Protein AF-A0A7V9JHK8-F1 (afdb_monomer_lite)

Foldseek 3Di:
DQPQWKWFAQADFPPDDGDIDIGGPPDDDDDDDDPPPCSCVVPPVAQQLVLQQVVLVPDDPVSVVVDPRRDHGPTPDIGSRHNHDDDDPDPDPPDVPDDPCVVVVVVVVVVVVCVPPNFDADPPPRHTDDDDDPVRVVVVVVPDDPPDDDDDDDDD

Radius of gyration: 28.96 Å; chains: 1; bounding box: 60×33×78 Å

Secondary structure (DSSP, 8-state):
---SEEEEEEE-STT--SEEEEEETTS------STTSSHHIIIIIIIIHHHHHHHHHTS-HHHHTTS-PPPPPS-SEEESPPP------PPP---TT--HHHHTSHHHHHHHHHHHH---B-TTT-PBP-PPPHHHHHHHHHTSPTT---------

Structure (mmCIF, N/CA/C/O backbone):
data_AF-A0A7V9JHK8-F1
#
_entry.id   AF-A0A7V9JHK8-F1
#
loop_
_atom_site.group_PDB
_atom_site.id
_atom_site.type_symbol
_atom_site.label_atom_id
_atom_site.label_alt_id
_atom_site.label_comp_id
_atom_site.label_asym_id
_atom_site.label_entity_id
_atom_site.label_seq_id
_atom_site.pdbx_PDB_ins_code
_atom_site.Cartn_x
_atom_site.Cartn_y
_atom_site.Cartn_z
_atom_site.occupancy
_atom_site.B_iso_or_equiv
_atom_site.auth_seq_id
_atom_site.auth_comp_id
_atom_site.auth_asym_id
_atom_site.auth_atom_id
_atom_site.pdbx_PDB_model_num
ATOM 1 N N . MET A 1 1 ? -4.637 -9.708 -30.737 1.00 45.19 1 MET A N 1
ATOM 2 C CA . MET A 1 1 ? -3.838 -10.606 -29.879 1.00 45.19 1 MET A CA 1
ATOM 3 C C . MET A 1 1 ? -3.024 -9.715 -28.965 1.00 45.19 1 MET A C 1
ATOM 5 O O . MET A 1 1 ? -2.554 -8.690 -29.447 1.00 45.19 1 MET A O 1
ATOM 9 N N . ALA A 1 2 ? -2.942 -10.006 -27.667 1.00 58.78 2 ALA A N 1
ATOM 10 C CA . ALA A 1 2 ? -1.997 -9.282 -26.822 1.00 58.78 2 ALA A CA 1
ATOM 11 C C . ALA A 1 2 ? -0.597 -9.525 -27.403 1.00 58.78 2 ALA A C 1
ATOM 13 O O . ALA A 1 2 ? -0.298 -10.664 -27.742 1.00 58.78 2 ALA A O 1
ATOM 14 N N . ALA A 1 3 ? 0.209 -8.478 -27.591 1.00 70.19 3 ALA A N 1
ATOM 15 C CA . ALA A 1 3 ? 1.601 -8.670 -27.984 1.00 70.19 3 ALA A CA 1
ATOM 16 C C . ALA A 1 3 ? 2.259 -9.606 -26.960 1.00 70.19 3 ALA A C 1
ATOM 18 O O . ALA A 1 3 ? 2.100 -9.372 -25.757 1.00 70.19 3 ALA A O 1
ATOM 19 N N . ASP A 1 4 ? 2.932 -10.657 -27.429 1.00 89.00 4 ASP A N 1
ATOM 20 C CA . ASP A 1 4 ? 3.622 -11.642 -26.580 1.00 89.00 4 ASP A CA 1
ATOM 21 C C . ASP A 1 4 ? 4.907 -11.067 -25.957 1.00 89.00 4 ASP A C 1
ATOM 23 O O . ASP A 1 4 ? 5.466 -11.619 -25.008 1.00 89.00 4 ASP A O 1
ATOM 27 N N . GLU A 1 5 ? 5.343 -9.908 -26.450 1.00 94.94 5 GLU A N 1
ATOM 28 C CA . GLU A 1 5 ? 6.532 -9.189 -26.010 1.00 94.94 5 GLU A CA 1
ATOM 29 C C . GLU A 1 5 ? 6.173 -7.791 -25.489 1.00 94.94 5 GLU A C 1
ATOM 31 O O . GLU A 1 5 ? 5.225 -7.146 -25.943 1.00 94.94 5 GLU A O 1
ATOM 36 N N . LEU A 1 6 ? 6.949 -7.337 -24.509 1.00 96.25 6 LEU A N 1
ATOM 37 C CA . LEU A 1 6 ? 7.082 -5.947 -24.103 1.00 96.25 6 LEU A CA 1
ATOM 38 C C . LEU A 1 6 ? 8.264 -5.376 -24.883 1.00 96.25 6 LEU A C 1
ATOM 40 O O . LEU A 1 6 ? 9.390 -5.856 -24.739 1.00 96.25 6 LEU A O 1
ATOM 44 N N . ILE A 1 7 ? 8.004 -4.365 -25.702 1.00 97.56 7 ILE A N 1
ATOM 45 C CA . ILE A 1 7 ? 9.009 -3.763 -26.573 1.00 97.56 7 ILE A CA 1
ATOM 46 C C . ILE A 1 7 ? 9.215 -2.324 -26.127 1.00 97.56 7 ILE A C 1
ATOM 48 O O . ILE A 1 7 ? 8.258 -1.561 -26.043 1.00 97.56 7 ILE A O 1
ATOM 52 N N . VAL A 1 8 ? 10.455 -1.972 -25.815 1.00 97.62 8 VAL A N 1
ATOM 53 C CA . VAL A 1 8 ? 10.889 -0.625 -25.443 1.00 97.62 8 VAL A CA 1
ATOM 54 C C . VAL A 1 8 ? 11.775 -0.111 -26.565 1.00 97.62 8 VAL A C 1
ATOM 56 O O . VAL A 1 8 ? 12.745 -0.785 -26.914 1.00 97.62 8 VAL A O 1
ATOM 59 N N . HIS A 1 9 ? 11.448 1.060 -27.103 1.00 98.06 9 HIS A N 1
ATOM 60 C CA . HIS A 1 9 ? 12.195 1.700 -28.177 1.00 98.06 9 HIS A CA 1
ATOM 61 C C . HIS A 1 9 ? 12.781 3.039 -27.744 1.00 98.06 9 HIS A C 1
ATOM 63 O O . HIS A 1 9 ? 12.053 3.885 -27.220 1.00 98.06 9 HIS A O 1
ATOM 69 N N . GLY A 1 10 ? 14.077 3.223 -27.991 1.00 97.50 10 GLY A N 1
ATOM 70 C CA . GLY A 1 10 ? 14.787 4.479 -27.764 1.00 97.50 10 GLY A CA 1
ATOM 71 C C . GLY A 1 10 ? 14.747 4.966 -26.315 1.00 97.50 10 GLY A C 1
ATOM 72 O O . GLY A 1 10 ? 14.424 6.121 -26.051 1.00 97.50 10 GLY A O 1
ATOM 73 N N . ALA A 1 11 ? 15.006 4.093 -25.336 1.00 97.56 11 ALA A N 1
ATOM 74 C CA . ALA A 1 11 ? 15.028 4.508 -23.932 1.00 97.56 11 ALA A CA 1
ATOM 75 C C . ALA A 1 11 ? 16.299 5.310 -23.608 1.00 97.56 11 ALA A C 1
ATOM 77 O O . ALA A 1 11 ? 17.424 4.831 -23.806 1.00 97.56 11 ALA A O 1
ATOM 78 N N . ARG A 1 12 ? 16.113 6.520 -23.071 1.00 98.00 12 ARG A N 1
ATOM 79 C CA . ARG A 1 12 ? 17.167 7.514 -22.794 1.00 98.00 12 ARG A CA 1
ATOM 80 C C . ARG A 1 12 ? 17.138 8.062 -21.367 1.00 98.00 12 ARG A C 1
ATOM 82 O O . ARG A 1 12 ? 17.945 8.922 -21.027 1.00 98.00 12 ARG A O 1
ATOM 89 N N . GLU A 1 13 ? 16.273 7.520 -20.515 1.00 96.25 13 GLU A N 1
ATOM 90 C CA . GLU A 1 13 ? 16.169 7.927 -19.115 1.00 96.25 13 GLU A CA 1
ATOM 91 C C . GLU A 1 13 ? 17.525 7.836 -18.388 1.00 96.25 13 GLU A C 1
ATOM 93 O O . GLU A 1 13 ? 18.233 6.823 -18.444 1.00 96.25 13 GLU A O 1
ATOM 98 N N . HIS A 1 14 ? 17.902 8.908 -17.690 1.00 95.06 14 HIS A N 1
ATOM 99 C CA . HIS A 1 14 ? 19.195 9.058 -17.017 1.00 95.06 14 HIS A CA 1
ATOM 100 C C . HIS A 1 14 ? 20.425 8.795 -17.909 1.00 95.06 14 HIS A C 1
ATOM 102 O O . HIS A 1 14 ? 20.854 9.660 -18.670 1.00 95.06 14 HIS A O 1
ATOM 108 N N . ASN A 1 15 ? 21.086 7.646 -17.741 1.00 95.75 15 ASN A N 1
ATOM 109 C CA . ASN A 1 15 ? 22.312 7.300 -18.455 1.00 95.75 15 ASN A CA 1
ATOM 110 C C . ASN A 1 15 ? 22.102 6.249 -19.550 1.00 95.75 15 ASN A C 1
ATOM 112 O O . ASN A 1 15 ? 23.096 5.807 -20.139 1.00 95.75 15 ASN A O 1
ATOM 116 N N . LEU A 1 16 ? 20.850 5.869 -19.825 1.00 97.44 16 LEU A N 1
ATOM 117 C CA . LEU A 1 16 ? 20.512 5.004 -20.947 1.00 97.44 16 LEU A CA 1
ATOM 118 C C . LEU A 1 16 ? 20.929 5.668 -22.266 1.00 97.44 16 LEU A C 1
ATOM 120 O O . LEU A 1 16 ? 20.905 6.888 -22.421 1.00 97.44 16 LEU A O 1
ATOM 124 N N . LYS A 1 17 ? 21.403 4.851 -23.204 1.00 97.06 17 LYS A N 1
ATOM 125 C CA . LYS A 1 17 ? 22.035 5.302 -24.450 1.00 97.06 17 LYS A CA 1
ATOM 126 C C . LYS A 1 17 ? 21.170 4.971 -25.654 1.00 97.06 17 LYS A C 1
ATOM 128 O O . LYS A 1 17 ? 21.645 4.297 -26.558 1.00 97.06 17 LYS A O 1
ATOM 133 N N . ASP A 1 18 ? 19.926 5.442 -25.618 1.00 97.44 18 ASP A N 1
ATOM 134 C CA . ASP A 1 18 ? 18.956 5.247 -26.698 1.00 97.44 18 ASP A CA 1
ATOM 135 C C . ASP A 1 18 ? 18.756 3.760 -27.021 1.00 97.44 18 ASP A C 1
ATOM 137 O O . ASP A 1 18 ? 18.996 3.289 -28.130 1.00 97.44 18 ASP A O 1
ATOM 141 N N . ILE A 1 19 ? 18.439 2.982 -25.981 1.00 97.88 19 ILE A N 1
ATOM 142 C CA . ILE A 1 19 ? 18.437 1.520 -26.075 1.00 97.88 19 ILE A CA 1
ATOM 143 C C . ILE A 1 19 ? 17.076 0.974 -26.506 1.00 97.88 19 ILE A C 1
ATOM 145 O O . ILE A 1 19 ? 16.034 1.412 -26.016 1.00 97.88 19 ILE A O 1
ATOM 149 N N . ASP A 1 20 ? 17.119 -0.064 -27.339 1.00 98.06 20 ASP A N 1
ATOM 150 C CA . ASP A 1 20 ? 15.967 -0.886 -27.697 1.00 98.06 20 ASP A CA 1
ATOM 151 C C . ASP A 1 20 ? 16.013 -2.218 -26.943 1.00 98.06 20 ASP A C 1
ATOM 153 O O . ASP A 1 20 ? 17.036 -2.910 -26.931 1.00 98.06 20 ASP A O 1
ATOM 157 N N . VAL A 1 21 ? 14.898 -2.612 -26.326 1.00 97.12 21 VAL A N 1
ATOM 158 C CA . VAL A 1 21 ? 14.806 -3.848 -25.538 1.00 97.12 21 VAL A CA 1
ATOM 159 C C . VAL A 1 21 ? 13.509 -4.582 -25.854 1.00 97.12 21 VAL A C 1
ATOM 161 O O . VAL A 1 21 ? 12.435 -3.989 -25.875 1.00 97.12 21 VAL A O 1
ATOM 164 N N . ARG A 1 22 ? 13.601 -5.901 -26.048 1.00 97.25 22 ARG A N 1
ATOM 165 C CA . ARG A 1 22 ? 12.443 -6.798 -26.162 1.00 97.25 22 ARG A CA 1
ATOM 166 C C . ARG A 1 22 ? 12.451 -7.777 -25.003 1.00 97.25 22 ARG A C 1
ATOM 168 O O . ARG A 1 22 ? 13.443 -8.471 -24.789 1.00 97.25 22 ARG A O 1
ATOM 175 N N . LEU A 1 23 ? 11.362 -7.808 -24.246 1.00 96.62 23 LEU A N 1
ATOM 176 C CA . LEU A 1 23 ? 11.197 -8.646 -23.065 1.00 96.62 23 LEU A CA 1
ATOM 177 C C . LEU A 1 23 ? 9.991 -9.573 -23.260 1.00 96.62 23 LEU A C 1
ATOM 179 O O . LEU A 1 23 ? 8.916 -9.090 -23.617 1.00 96.62 23 LEU A O 1
ATOM 183 N N . PRO A 1 24 ? 10.112 -10.883 -22.995 1.00 96.06 24 PRO A N 1
ATOM 184 C CA . PRO A 1 24 ? 8.967 -11.782 -23.065 1.00 96.06 24 PRO A CA 1
ATOM 185 C C . PRO A 1 24 ? 7.954 -11.430 -21.972 1.00 96.06 24 PRO A C 1
ATOM 187 O O . PRO A 1 24 ? 8.317 -11.236 -20.807 1.00 96.06 24 PRO A O 1
ATOM 190 N N . ARG A 1 25 ? 6.668 -11.362 -22.325 1.00 94.31 25 ARG A N 1
ATOM 191 C CA . ARG A 1 25 ? 5.599 -11.193 -21.333 1.00 94.31 25 ARG A CA 1
ATOM 192 C C . ARG A 1 25 ? 5.269 -12.522 -20.668 1.00 94.31 25 ARG A C 1
ATOM 194 O O . ARG A 1 25 ? 5.595 -13.591 -21.173 1.00 94.31 25 ARG A O 1
ATOM 201 N N . ASN A 1 26 ? 4.605 -12.443 -19.514 1.00 92.94 26 ASN A N 1
ATOM 202 C CA . ASN A 1 26 ? 4.249 -13.605 -18.688 1.00 92.94 26 ASN A CA 1
ATOM 203 C C . ASN A 1 26 ? 5.464 -14.450 -18.262 1.00 92.94 26 ASN A C 1
ATOM 205 O O . ASN A 1 26 ? 5.339 -15.644 -18.002 1.00 92.94 26 ASN A O 1
ATOM 209 N N . ALA A 1 27 ? 6.637 -13.822 -18.183 1.00 94.19 27 ALA A N 1
ATOM 210 C CA . ALA A 1 27 ? 7.884 -14.448 -17.785 1.00 94.19 27 ALA A CA 1
ATOM 211 C C . ALA A 1 27 ? 8.500 -13.710 -16.593 1.00 94.19 27 ALA A C 1
ATOM 213 O O . ALA A 1 27 ? 8.311 -12.505 -16.415 1.00 94.19 27 ALA A O 1
ATOM 214 N N . LEU A 1 28 ? 9.283 -14.437 -15.796 1.00 96.75 28 LEU A N 1
ATOM 215 C CA . LEU A 1 28 ? 10.171 -13.828 -14.814 1.00 96.75 28 LEU A CA 1
ATOM 216 C C . LEU A 1 28 ? 11.413 -13.302 -15.540 1.00 96.75 28 LEU A C 1
ATOM 218 O O . LEU A 1 28 ? 12.305 -14.069 -15.900 1.00 96.75 28 LEU A O 1
ATOM 222 N N . VAL A 1 29 ? 11.457 -11.991 -15.763 1.00 96.75 29 VAL A N 1
ATOM 223 C CA . VAL A 1 29 ? 12.581 -11.315 -16.418 1.00 96.75 29 VAL A CA 1
ATOM 224 C C . VAL A 1 29 ? 13.541 -10.777 -15.360 1.00 96.75 29 VAL A C 1
ATOM 226 O O . VAL A 1 29 ? 13.153 -9.992 -14.496 1.00 96.75 29 VAL A O 1
ATOM 229 N N . CYS A 1 30 ? 14.815 -11.160 -15.450 1.00 97.31 30 CYS A N 1
ATOM 230 C CA . CYS A 1 30 ? 15.875 -10.625 -14.599 1.00 97.31 30 CYS A CA 1
ATOM 231 C C . CYS A 1 30 ? 16.756 -9.647 -15.386 1.00 97.31 30 CYS A C 1
ATOM 233 O O . CYS A 1 30 ? 17.455 -10.054 -16.311 1.00 97.31 30 CYS A O 1
ATOM 235 N N . ILE A 1 31 ? 16.776 -8.373 -14.982 1.00 96.44 31 ILE A N 1
ATOM 236 C CA . ILE A 1 31 ? 17.710 -7.370 -15.514 1.00 96.44 31 ILE A CA 1
ATOM 237 C C . ILE A 1 31 ? 18.956 -7.352 -14.623 1.00 96.44 31 ILE A C 1
ATOM 239 O O . ILE A 1 31 ? 18.881 -7.036 -13.434 1.00 96.44 31 ILE A O 1
ATOM 243 N N . THR A 1 32 ? 20.114 -7.687 -15.188 1.00 96.94 32 THR A N 1
ATOM 244 C CA . THR A 1 32 ? 21.381 -7.827 -14.454 1.00 96.94 32 THR A CA 1
ATOM 245 C C . THR A 1 32 ? 22.465 -6.908 -15.023 1.00 96.94 32 THR A C 1
ATOM 247 O O . THR A 1 32 ? 22.287 -6.291 -16.070 1.00 96.94 32 THR A O 1
ATOM 250 N N . GLY A 1 33 ? 23.572 -6.738 -14.289 1.00 96.12 33 GLY A N 1
ATOM 251 C CA . GLY A 1 33 ? 24.679 -5.857 -14.682 1.00 96.12 33 GLY A CA 1
ATOM 252 C C . GLY A 1 33 ? 25.280 -5.059 -13.523 1.00 96.12 33 GLY A C 1
ATOM 253 O O . GLY A 1 33 ? 24.683 -4.940 -12.448 1.00 96.12 33 GLY A O 1
ATOM 254 N N . LEU A 1 34 ? 26.458 -4.469 -13.755 1.00 96.94 34 LEU A N 1
ATOM 255 C CA . LEU A 1 34 ? 27.226 -3.692 -12.766 1.00 96.94 34 LEU A CA 1
ATOM 256 C C . LEU A 1 34 ? 26.412 -2.547 -12.148 1.00 96.94 34 LEU A C 1
ATOM 258 O O . LEU A 1 34 ? 25.454 -2.060 -12.752 1.00 96.94 34 LEU A O 1
ATOM 262 N N . SER A 1 35 ? 26.767 -2.096 -10.945 1.00 95.56 35 SER A N 1
ATOM 263 C CA . SER A 1 35 ? 26.148 -0.894 -10.364 1.00 95.56 35 SER A CA 1
ATOM 264 C C . SER A 1 35 ? 26.294 0.304 -11.314 1.00 95.56 35 SER A C 1
ATOM 266 O O . SER A 1 35 ? 27.322 0.444 -11.970 1.00 95.56 35 SER A O 1
ATOM 268 N N . GLY A 1 36 ? 25.248 1.124 -11.445 1.00 94.25 36 GLY A N 1
ATOM 269 C CA . GLY A 1 36 ? 25.241 2.273 -12.361 1.00 94.25 36 GLY A CA 1
ATOM 270 C C . GLY A 1 36 ? 25.050 1.954 -13.854 1.00 94.25 36 GLY A C 1
ATOM 271 O O . GLY A 1 36 ? 25.012 2.874 -14.658 1.00 94.25 36 GLY A O 1
ATOM 272 N N . SER A 1 37 ? 24.864 0.692 -14.255 1.00 95.94 37 SER A N 1
ATOM 273 C CA . SER A 1 37 ? 24.637 0.312 -15.671 1.00 95.94 37 SER A CA 1
ATOM 274 C C . SER A 1 37 ? 23.287 0.738 -16.276 1.00 95.94 37 SER A C 1
ATOM 276 O O . SER A 1 37 ? 23.036 0.435 -17.435 1.00 95.94 37 SER A O 1
ATOM 278 N N . GLY A 1 38 ? 22.407 1.400 -15.516 1.00 96.25 38 GLY A N 1
ATOM 279 C CA . GLY A 1 38 ? 21.083 1.824 -15.999 1.00 96.25 38 GLY A CA 1
ATOM 280 C C . GLY A 1 38 ? 19.948 0.812 -15.778 1.00 96.25 38 GLY A C 1
ATOM 281 O O . GLY A 1 38 ? 18.840 1.026 -16.252 1.00 96.25 38 GLY A O 1
ATOM 282 N N . LYS A 1 39 ? 20.170 -0.277 -15.022 1.00 96.81 39 LYS A N 1
ATOM 283 C CA . LYS A 1 39 ? 19.122 -1.281 -14.713 1.00 96.81 39 LYS A CA 1
ATOM 284 C C . LYS A 1 39 ? 17.872 -0.662 -14.088 1.00 96.81 39 LYS A C 1
ATOM 286 O O . LYS A 1 39 ? 16.764 -0.950 -14.523 1.00 96.81 39 LYS A O 1
ATOM 291 N N . SER A 1 40 ? 18.067 0.165 -13.057 1.00 94.94 40 SER A N 1
ATOM 292 C CA . SER A 1 40 ? 16.965 0.839 -12.369 1.00 94.94 40 SER A CA 1
ATOM 293 C C . SER A 1 40 ? 16.305 1.875 -13.272 1.00 94.94 40 SER A C 1
ATOM 295 O O . SER A 1 40 ? 15.084 1.944 -13.287 1.00 94.94 40 SER A O 1
ATOM 297 N N . SER A 1 41 ? 17.096 2.573 -14.091 1.00 96.12 41 SER A N 1
ATOM 298 C CA . SER A 1 41 ? 16.595 3.534 -15.076 1.00 96.12 41 SER A CA 1
ATOM 299 C C . SER A 1 41 ? 15.669 2.870 -16.089 1.00 96.12 41 SER A C 1
ATOM 301 O O . SER A 1 41 ? 14.574 3.357 -16.338 1.00 96.12 41 SER A O 1
ATOM 303 N N . LEU A 1 42 ? 16.041 1.694 -16.601 1.00 96.94 42 LEU A N 1
ATOM 304 C CA . LEU A 1 42 ? 15.182 0.924 -17.498 1.00 96.94 42 LEU A CA 1
ATOM 305 C C . LEU A 1 42 ? 13.946 0.361 -16.772 1.00 96.94 42 LEU A C 1
ATOM 307 O O . LEU A 1 42 ? 12.825 0.504 -17.254 1.00 96.94 42 LEU A O 1
ATOM 311 N N . ALA A 1 43 ? 14.128 -0.289 -15.620 1.00 95.62 43 ALA A N 1
ATOM 312 C CA . ALA A 1 43 ? 13.048 -1.007 -14.941 1.00 95.62 43 ALA A CA 1
ATOM 313 C C . ALA A 1 43 ? 12.039 -0.080 -14.242 1.00 95.62 43 ALA A C 1
ATOM 315 O O . ALA A 1 43 ? 10.831 -0.217 -14.437 1.00 95.62 43 AL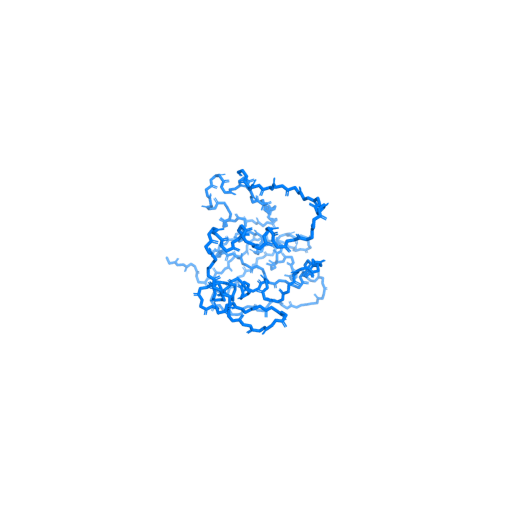A A O 1
ATOM 316 N N . PHE A 1 44 ? 12.531 0.843 -13.416 1.00 93.75 44 PHE A N 1
ATOM 317 C CA . PHE A 1 44 ? 11.713 1.707 -12.568 1.00 93.75 44 PHE A CA 1
ATOM 318 C C . PHE A 1 44 ? 11.404 3.037 -13.252 1.00 93.75 44 PHE A C 1
ATOM 320 O O . PHE A 1 44 ? 10.236 3.401 -13.377 1.00 93.75 44 PHE A O 1
ATOM 327 N N . ASP A 1 45 ? 12.438 3.727 -13.731 1.00 93.44 45 ASP A N 1
ATOM 328 C CA . ASP A 1 45 ? 12.285 5.103 -14.211 1.00 93.44 45 ASP A CA 1
ATOM 329 C C . ASP A 1 45 ? 11.710 5.161 -15.639 1.00 93.44 45 ASP A C 1
ATOM 331 O O . ASP A 1 45 ? 11.114 6.162 -16.006 1.00 93.44 45 ASP A O 1
ATOM 335 N N . THR A 1 46 ? 11.789 4.067 -16.414 1.00 95.81 46 THR A N 1
ATOM 336 C CA . THR A 1 46 ? 11.203 3.968 -17.767 1.00 95.81 46 THR A CA 1
ATOM 337 C C . THR A 1 46 ? 9.961 3.066 -17.800 1.00 95.81 46 THR A C 1
ATOM 339 O O . THR A 1 46 ? 8.844 3.549 -17.981 1.00 95.81 46 THR A O 1
ATOM 342 N N . ILE A 1 47 ? 10.119 1.744 -17.627 1.00 95.69 47 ILE A N 1
ATOM 343 C CA . ILE A 1 47 ? 9.031 0.766 -17.836 1.00 95.69 47 ILE A CA 1
ATOM 344 C C . ILE A 1 47 ? 7.913 0.940 -16.801 1.00 95.69 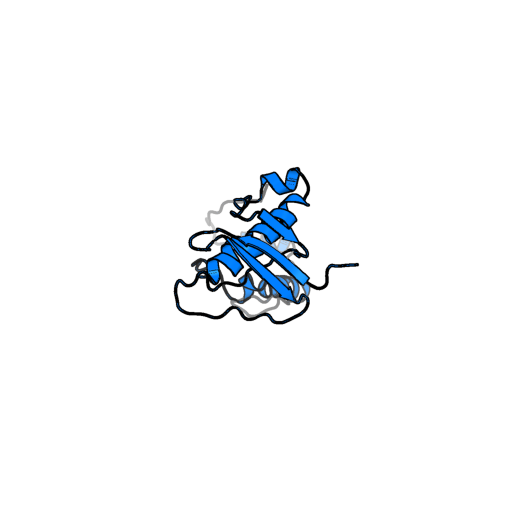47 ILE A C 1
ATOM 346 O O . ILE A 1 47 ? 6.739 1.049 -17.162 1.00 95.69 47 ILE A O 1
ATOM 350 N N . TYR A 1 48 ? 8.260 0.959 -15.511 1.00 94.12 48 TYR A N 1
ATOM 351 C CA . TYR A 1 48 ? 7.278 1.146 -14.442 1.00 94.12 48 TYR A CA 1
ATOM 352 C C . TYR A 1 48 ? 6.639 2.535 -14.494 1.00 94.12 48 TYR A C 1
ATOM 354 O O . TYR A 1 48 ? 5.414 2.629 -14.396 1.00 94.12 48 TYR A O 1
ATOM 362 N N . ALA A 1 49 ? 7.435 3.590 -14.700 1.00 92.75 49 ALA A N 1
ATOM 363 C CA . ALA A 1 49 ? 6.923 4.953 -14.788 1.00 92.75 49 ALA A CA 1
ATOM 364 C C . ALA A 1 49 ? 5.878 5.114 -15.896 1.00 92.75 49 ALA A C 1
ATOM 366 O O . ALA A 1 49 ? 4.769 5.586 -15.638 1.00 92.75 49 ALA A O 1
ATOM 367 N N . GLU A 1 50 ? 6.178 4.628 -17.102 1.00 93.88 50 GLU A N 1
ATOM 368 C CA . GLU A 1 50 ? 5.238 4.667 -18.221 1.00 93.88 50 GLU A CA 1
ATOM 369 C C . GLU A 1 50 ? 4.008 3.780 -17.965 1.00 93.88 50 GLU A C 1
ATOM 371 O O . GLU A 1 50 ? 2.881 4.163 -18.290 1.00 93.88 50 GLU A O 1
ATOM 376 N N . GLY A 1 51 ? 4.191 2.614 -17.336 1.00 92.69 51 GLY A N 1
ATOM 377 C CA . GLY A 1 51 ? 3.100 1.688 -17.026 1.00 92.69 51 GLY A CA 1
ATOM 378 C C . GLY A 1 51 ? 2.116 2.270 -16.014 1.00 92.69 51 GLY A C 1
ATOM 379 O O . GLY A 1 51 ? 0.900 2.171 -16.194 1.00 92.69 51 GLY A O 1
ATOM 380 N N . GLN A 1 52 ? 2.630 2.933 -14.977 1.00 90.19 52 GLN A N 1
ATOM 381 C CA . GLN A 1 52 ? 1.818 3.652 -14.002 1.00 90.19 52 GLN A CA 1
ATOM 382 C C . GLN A 1 52 ? 1.140 4.873 -14.641 1.00 90.19 52 GLN A C 1
ATOM 384 O O . GLN A 1 52 ? -0.058 5.072 -14.436 1.00 90.19 52 GLN A O 1
ATOM 389 N N . ARG A 1 53 ? 1.866 5.663 -15.446 1.00 90.06 53 ARG A N 1
ATOM 390 C CA . ARG A 1 53 ? 1.325 6.847 -16.135 1.00 90.06 53 ARG A CA 1
ATOM 391 C C . ARG A 1 53 ? 0.137 6.482 -17.024 1.00 90.06 53 ARG A C 1
ATOM 393 O O . ARG A 1 53 ? -0.944 7.040 -16.845 1.00 90.06 53 ARG A O 1
ATOM 400 N N . ARG A 1 54 ? 0.293 5.492 -17.913 1.00 90.00 54 ARG A N 1
ATOM 401 C CA . ARG A 1 54 ? -0.789 5.024 -18.803 1.00 90.00 54 ARG A CA 1
ATOM 402 C C . ARG A 1 54 ? -1.990 4.484 -18.030 1.00 90.00 54 ARG A C 1
ATOM 404 O O . ARG A 1 54 ? -3.131 4.709 -18.432 1.00 90.00 54 ARG A O 1
ATOM 411 N N . TYR A 1 55 ? -1.754 3.793 -16.913 1.00 88.69 55 TYR A N 1
ATOM 412 C CA . TYR A 1 55 ? -2.837 3.315 -16.057 1.00 88.69 55 TYR A CA 1
ATOM 413 C C . TYR A 1 55 ? -3.624 4.479 -15.440 1.00 88.69 55 TYR A C 1
ATOM 415 O O . TYR A 1 55 ? -4.849 4.504 -15.542 1.00 88.69 55 TYR A O 1
ATOM 423 N N . VAL A 1 56 ? -2.945 5.484 -14.881 1.00 87.19 56 VAL A N 1
ATOM 424 C CA . VAL A 1 56 ? -3.593 6.684 -14.325 1.00 87.19 56 VAL A CA 1
ATOM 425 C C . VAL A 1 56 ? -4.347 7.473 -15.401 1.00 87.19 56 VAL A C 1
ATOM 427 O O . VAL A 1 56 ? -5.452 7.954 -15.153 1.00 87.19 56 VAL A O 1
ATOM 430 N N . GLU A 1 57 ? -3.811 7.557 -16.618 1.00 84.94 57 GLU A N 1
ATOM 431 C CA . GLU A 1 57 ? -4.479 8.209 -17.752 1.00 84.94 57 GLU A CA 1
ATOM 432 C C . GLU A 1 57 ? -5.778 7.512 -18.172 1.00 84.94 57 GLU A C 1
ATOM 434 O O . GLU A 1 57 ? -6.698 8.175 -18.653 1.00 84.94 57 GLU A O 1
ATOM 439 N N . SER A 1 58 ? -5.901 6.204 -17.936 1.00 86.62 58 SER A N 1
ATOM 440 C CA . SER A 1 58 ? -7.141 5.461 -18.189 1.00 86.62 58 SER A CA 1
ATOM 441 C C . SER A 1 58 ? -8.253 5.741 -17.166 1.00 86.62 58 SER A C 1
ATOM 443 O O . SER A 1 58 ? -9.418 5.437 -17.423 1.00 86.62 58 SER A O 1
ATOM 445 N N . LEU A 1 59 ? -7.925 6.354 -16.021 1.00 86.88 59 LEU A N 1
ATOM 446 C CA . LEU A 1 59 ? -8.895 6.700 -14.983 1.00 86.88 59 LEU A CA 1
ATOM 447 C C . LEU A 1 59 ? -9.719 7.941 -15.355 1.00 86.88 59 LEU A C 1
ATOM 449 O O . LEU A 1 59 ? -9.369 8.724 -16.248 1.00 86.88 59 LEU A O 1
ATOM 453 N N . SER A 1 60 ? -10.828 8.135 -14.632 1.00 86.94 60 SER A N 1
ATOM 454 C CA . SER A 1 60 ? -11.729 9.272 -14.830 1.00 86.94 60 SER A CA 1
ATOM 455 C C . SER A 1 60 ? -11.014 10.610 -14.622 1.00 86.94 60 SER A C 1
ATOM 457 O O . SER A 1 60 ? -10.092 10.723 -13.812 1.00 86.94 60 SER A O 1
ATOM 459 N N . ALA A 1 61 ? -11.471 11.654 -15.321 1.00 83.06 61 ALA A N 1
ATOM 460 C CA . ALA A 1 61 ? -10.903 13.000 -15.192 1.00 83.06 61 ALA A CA 1
ATOM 461 C C . ALA A 1 61 ? -10.909 13.505 -13.735 1.00 83.06 61 ALA A C 1
ATOM 463 O O . ALA A 1 61 ? -9.982 14.193 -13.321 1.00 83.06 61 ALA A O 1
ATOM 464 N N . TYR A 1 62 ? -11.914 13.104 -12.950 1.00 80.88 62 TYR A N 1
ATOM 465 C CA . TYR A 1 62 ? -12.002 13.389 -11.518 1.00 80.88 62 TYR A CA 1
ATOM 466 C C . TYR A 1 62 ? -10.910 12.673 -10.710 1.00 80.88 62 TYR A C 1
ATOM 468 O O . TYR A 1 62 ? -10.224 13.302 -9.911 1.00 80.88 62 TYR A O 1
ATOM 476 N N . ALA A 1 63 ? -10.689 11.375 -10.948 1.00 76.69 63 ALA A N 1
ATOM 477 C CA . ALA A 1 63 ? -9.654 10.616 -10.244 1.00 76.69 63 ALA A CA 1
ATOM 478 C C . ALA A 1 63 ? -8.243 11.165 -10.521 1.00 76.69 63 ALA A C 1
ATOM 480 O O . ALA A 1 63 ? -7.416 11.214 -9.613 1.00 76.69 63 ALA A O 1
ATOM 481 N N . ARG A 1 64 ? -7.983 11.652 -11.744 1.00 79.69 64 ARG A N 1
ATOM 482 C CA . ARG A 1 64 ? -6.689 12.257 -12.110 1.00 79.69 64 ARG A CA 1
ATOM 483 C C . ARG A 1 64 ? -6.348 13.515 -11.307 1.00 79.69 64 ARG A C 1
ATOM 485 O O . ARG A 1 64 ? -5.170 13.807 -11.165 1.00 79.69 64 ARG A O 1
ATOM 492 N N . GLN A 1 65 ? -7.331 14.232 -10.750 1.00 77.69 65 GLN A N 1
ATOM 493 C CA . GLN A 1 65 ? -7.069 15.426 -9.931 1.00 77.69 65 GLN A CA 1
ATOM 494 C C . GLN A 1 65 ? -6.353 15.105 -8.611 1.00 77.69 65 GLN A C 1
ATOM 496 O O . GLN A 1 65 ? -5.668 15.965 -8.065 1.00 77.69 65 GLN A O 1
ATOM 501 N N . PHE A 1 66 ? -6.503 13.879 -8.102 1.00 73.00 66 PHE A N 1
ATOM 502 C CA . PHE A 1 66 ? -5.950 13.457 -6.810 1.00 73.00 66 PHE A CA 1
ATOM 503 C C . PHE A 1 66 ? -4.703 12.585 -6.936 1.00 73.00 66 PHE A C 1
ATOM 505 O O . PHE A 1 66 ? -4.101 12.216 -5.928 1.00 73.00 66 PHE A O 1
ATOM 512 N N . LEU A 1 67 ? -4.322 12.228 -8.160 1.00 75.56 67 LEU A N 1
ATOM 513 C CA . LEU A 1 67 ? -3.201 11.341 -8.418 1.00 75.56 67 LEU A CA 1
ATOM 514 C C . LEU A 1 67 ? -2.013 12.159 -8.905 1.00 75.56 67 LEU A C 1
ATOM 516 O O . LEU A 1 67 ? -2.133 12.978 -9.814 1.00 75.56 67 LEU A O 1
ATOM 520 N N . GLN A 1 68 ? -0.849 11.914 -8.307 1.00 69.19 68 GLN A N 1
ATOM 521 C CA . GLN A 1 68 ? 0.399 12.450 -8.830 1.00 69.19 68 GLN A CA 1
ATOM 522 C C . GLN A 1 68 ? 0.636 11.842 -10.213 1.00 69.19 68 GLN A C 1
ATOM 524 O O . GLN A 1 68 ? 0.824 10.630 -10.346 1.00 69.19 68 GLN A O 1
ATOM 529 N N . MET A 1 69 ? 0.590 12.684 -11.244 1.00 70.50 69 MET A N 1
ATOM 530 C CA . MET A 1 69 ? 1.015 12.277 -12.575 1.00 70.50 69 MET A CA 1
ATOM 531 C C . MET A 1 69 ? 2.530 12.111 -12.547 1.00 70.50 69 MET A C 1
ATOM 533 O O . MET A 1 69 ? 3.255 13.053 -12.232 1.00 70.50 69 MET A O 1
ATOM 537 N N . MET A 1 70 ? 2.988 10.897 -12.842 1.00 75.44 70 MET A N 1
ATOM 538 C CA . MET A 1 70 ? 4.407 10.626 -13.048 1.00 75.44 70 MET A CA 1
ATOM 539 C C . MET A 1 70 ? 4.862 11.391 -14.292 1.00 75.44 70 MET A C 1
ATOM 541 O O . MET A 1 70 ? 4.107 11.500 -15.266 1.00 75.44 70 MET A O 1
ATOM 545 N N . GLU A 1 71 ? 6.079 11.924 -14.252 1.00 82.81 71 GLU A N 1
ATOM 546 C CA . GLU A 1 71 ? 6.687 12.541 -15.425 1.00 82.81 71 GLU A CA 1
ATOM 547 C C . GLU A 1 71 ? 6.796 11.504 -16.549 1.00 82.81 71 GLU A C 1
ATOM 549 O O . GLU A 1 71 ? 7.000 10.312 -16.299 1.00 82.81 71 GLU A O 1
ATOM 554 N N . LYS A 1 72 ? 6.571 11.941 -17.791 1.00 89.38 72 LYS A N 1
ATOM 555 C CA . LYS A 1 72 ? 6.701 11.052 -18.943 1.00 89.38 72 LYS A CA 1
ATOM 556 C C . LYS A 1 72 ? 8.195 10.744 -19.127 1.00 89.38 72 LYS A C 1
ATOM 558 O O . LYS A 1 72 ? 8.941 11.698 -19.336 1.00 89.38 72 LYS A O 1
ATOM 563 N N . PRO A 1 73 ? 8.619 9.469 -19.087 1.00 93.06 73 PRO A N 1
ATOM 564 C CA . PRO A 1 73 ? 10.028 9.123 -19.255 1.00 93.06 73 PRO A CA 1
ATOM 565 C C . PRO A 1 73 ? 10.526 9.432 -20.669 1.00 93.06 73 PRO A C 1
ATOM 567 O O . PRO A 1 73 ? 9.737 9.438 -21.624 1.00 93.06 73 PRO A O 1
ATOM 570 N N . ASP A 1 74 ? 11.836 9.649 -20.814 1.00 96.62 74 ASP A N 1
ATOM 571 C CA . ASP A 1 74 ? 12.467 9.846 -22.124 1.00 96.62 74 ASP A CA 1
ATOM 572 C C . ASP A 1 74 ? 12.619 8.500 -22.851 1.00 96.62 74 ASP A C 1
ATOM 574 O O . ASP A 1 74 ? 13.588 7.753 -22.678 1.00 96.62 74 ASP A O 1
ATOM 578 N N . VAL A 1 75 ? 11.592 8.167 -23.631 1.00 97.06 75 VAL A N 1
ATOM 579 C CA . VAL A 1 75 ? 11.487 6.958 -24.451 1.00 97.06 75 VAL A CA 1
ATOM 580 C C . VAL A 1 75 ? 10.642 7.253 -25.691 1.00 97.06 75 VAL A C 1
ATOM 582 O O . VAL A 1 75 ? 9.655 7.993 -25.611 1.00 97.06 75 VAL A O 1
ATOM 585 N N . ASP A 1 76 ? 10.992 6.671 -26.839 1.00 96.88 76 ASP A N 1
ATOM 586 C CA . ASP A 1 76 ? 10.242 6.896 -28.082 1.00 96.88 76 ASP A CA 1
ATOM 587 C C . ASP A 1 76 ? 8.894 6.182 -28.060 1.00 96.88 76 ASP A C 1
ATOM 589 O O . ASP A 1 76 ? 7.846 6.782 -28.314 1.00 96.88 76 ASP A O 1
ATOM 593 N N . SER A 1 77 ? 8.903 4.890 -27.732 1.00 96.06 77 SER A N 1
ATOM 594 C CA . SER A 1 77 ? 7.674 4.117 -27.571 1.00 96.06 77 SER A CA 1
ATOM 595 C C . SER A 1 77 ? 7.872 2.903 -26.674 1.00 96.06 77 SER A C 1
ATOM 597 O O . SER A 1 77 ? 8.973 2.377 -26.519 1.00 96.06 77 SER A O 1
ATOM 599 N N . ILE A 1 78 ? 6.769 2.467 -26.065 1.00 96.19 78 ILE A N 1
ATOM 600 C CA . ILE A 1 78 ? 6.701 1.194 -25.351 1.00 96.19 78 ILE A CA 1
ATOM 601 C C . ILE A 1 78 ? 5.416 0.480 -25.762 1.00 96.19 78 ILE A C 1
ATOM 603 O O . ILE A 1 78 ? 4.322 1.008 -25.530 1.00 96.19 78 ILE A O 1
ATOM 607 N N . ASP A 1 79 ? 5.547 -0.721 -26.310 1.00 94.81 79 ASP A N 1
ATOM 608 C CA . ASP A 1 79 ? 4.449 -1.574 -26.759 1.00 94.81 79 ASP A CA 1
ATOM 609 C C . ASP A 1 79 ? 4.317 -2.815 -25.874 1.00 94.81 79 ASP A C 1
ATOM 611 O O . ASP A 1 79 ? 5.286 -3.298 -25.295 1.00 94.81 79 ASP A O 1
ATOM 615 N N . GLY A 1 80 ? 3.097 -3.340 -25.730 1.00 91.75 80 GLY A N 1
ATOM 616 C CA . GLY A 1 80 ? 2.846 -4.512 -24.878 1.00 91.75 80 GLY A CA 1
ATOM 617 C C . GLY A 1 80 ? 2.903 -4.230 -23.367 1.00 91.75 80 GLY A C 1
ATOM 618 O O . GLY A 1 80 ? 2.894 -5.162 -22.560 1.00 91.75 80 GLY A O 1
ATOM 619 N N . LEU A 1 81 ? 2.929 -2.956 -22.961 1.00 92.06 81 LEU A N 1
ATOM 620 C CA . LEU A 1 81 ? 2.993 -2.551 -21.557 1.00 92.06 81 LEU A CA 1
ATOM 621 C C . LEU A 1 81 ? 1.680 -2.828 -20.817 1.00 92.06 81 LEU A C 1
ATOM 623 O O . LEU A 1 81 ? 0.595 -2.473 -21.273 1.00 92.06 81 LEU A O 1
ATOM 627 N N . SER A 1 82 ? 1.790 -3.462 -19.652 1.00 90.88 82 SER A N 1
ATOM 628 C CA . SER A 1 82 ? 0.669 -3.691 -18.730 1.00 90.88 82 SER A CA 1
ATOM 629 C C . SER A 1 82 ? 0.662 -2.617 -17.638 1.00 90.88 82 SER A C 1
ATOM 631 O O . SER A 1 82 ? 1.706 -2.000 -17.414 1.00 90.88 82 SER A O 1
ATOM 633 N N . PRO A 1 83 ? -0.459 -2.405 -16.922 1.00 90.12 83 PRO A N 1
ATOM 634 C CA . PRO A 1 83 ? -0.433 -1.647 -15.675 1.00 90.12 83 PRO A CA 1
ATOM 635 C C . 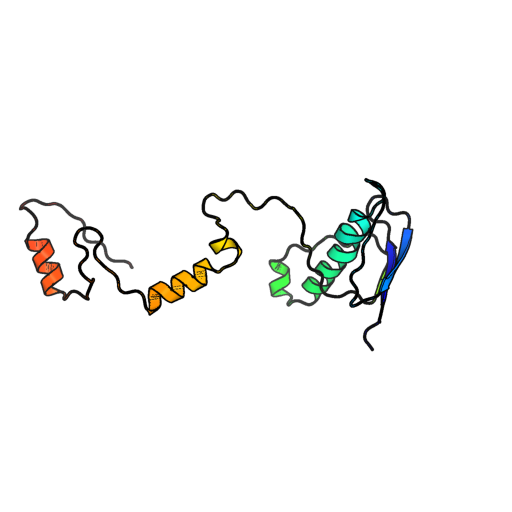PRO A 1 83 ? 0.677 -2.182 -14.767 1.00 90.12 83 PRO A C 1
ATOM 637 O O . PRO A 1 83 ? 0.761 -3.390 -14.531 1.00 90.12 83 PRO A O 1
ATOM 640 N N . ALA A 1 84 ? 1.558 -1.292 -14.321 1.00 90.38 84 ALA A N 1
ATOM 641 C CA . ALA A 1 84 ? 2.778 -1.670 -13.625 1.00 90.38 84 ALA A CA 1
ATOM 642 C C . ALA A 1 84 ? 2.671 -1.376 -12.126 1.00 90.38 84 ALA A C 1
ATOM 644 O O . ALA A 1 84 ? 2.127 -0.351 -11.717 1.00 90.38 84 ALA A O 1
ATOM 645 N N . ILE A 1 85 ? 3.225 -2.275 -11.312 1.00 91.00 85 ILE A N 1
ATOM 646 C CA . ILE A 1 85 ? 3.351 -2.128 -9.861 1.00 91.00 85 ILE A CA 1
ATOM 647 C C . ILE A 1 85 ? 4.831 -2.274 -9.521 1.00 91.00 85 ILE A C 1
ATOM 649 O O . ILE A 1 85 ? 5.466 -3.249 -9.923 1.00 91.00 85 ILE A O 1
ATOM 653 N N . SER A 1 86 ? 5.372 -1.311 -8.780 1.00 90.06 86 SER A N 1
ATOM 654 C CA . SER A 1 86 ? 6.725 -1.384 -8.240 1.00 90.06 86 SER A CA 1
ATOM 655 C C . SER A 1 86 ? 6.673 -1.926 -6.820 1.00 90.06 86 SER A C 1
ATOM 657 O O . SER A 1 86 ? 5.863 -1.486 -6.005 1.00 90.06 86 SER A O 1
ATOM 659 N N . ILE A 1 87 ? 7.559 -2.872 -6.530 1.00 89.44 87 ILE A N 1
ATOM 660 C CA . ILE A 1 87 ? 7.834 -3.347 -5.178 1.00 89.44 87 ILE A CA 1
ATOM 661 C C . ILE A 1 87 ? 9.305 -3.035 -4.925 1.00 89.44 87 ILE A C 1
ATOM 663 O O . ILE A 1 87 ? 10.191 -3.785 -5.336 1.00 89.44 87 ILE A O 1
ATOM 667 N N . ASP A 1 88 ? 9.561 -1.889 -4.300 1.00 84.62 88 ASP A N 1
ATOM 668 C CA . ASP A 1 88 ? 10.899 -1.432 -3.943 1.00 84.62 88 ASP A CA 1
ATOM 669 C C . ASP A 1 88 ? 11.125 -1.488 -2.424 1.00 84.62 88 ASP A C 1
ATOM 671 O O . ASP A 1 88 ? 10.200 -1.611 -1.622 1.00 84.62 88 ASP A O 1
ATOM 675 N N . GLN A 1 89 ? 12.391 -1.422 -2.009 1.00 77.19 89 GLN A N 1
ATOM 676 C CA . GLN A 1 89 ? 12.753 -1.296 -0.595 1.00 77.19 89 GLN A CA 1
ATOM 677 C C . GLN A 1 89 ? 12.737 0.172 -0.147 1.00 77.19 89 GLN A C 1
ATOM 679 O O . GLN A 1 89 ? 13.640 0.609 0.571 1.00 77.19 89 GLN A O 1
ATOM 684 N N . LYS A 1 90 ? 11.752 0.982 -0.563 1.00 70.81 90 LYS A N 1
ATOM 685 C CA . LYS A 1 90 ? 11.601 2.304 0.052 1.00 70.81 90 LYS A CA 1
ATOM 686 C C . LYS A 1 90 ? 11.212 2.122 1.512 1.00 70.81 90 LYS A C 1
ATOM 688 O O . LYS A 1 90 ? 10.302 1.371 1.855 1.00 70.81 90 LYS A O 1
ATOM 693 N N . THR A 1 91 ? 11.951 2.802 2.385 1.00 59.72 91 THR A N 1
ATOM 694 C CA . THR A 1 91 ? 11.742 2.775 3.832 1.00 59.72 91 THR A CA 1
ATOM 695 C C . THR A 1 91 ? 10.269 2.980 4.160 1.00 59.72 91 THR A C 1
ATOM 697 O O . THR A 1 91 ? 9.695 4.018 3.825 1.00 59.72 91 THR A O 1
ATOM 700 N N . THR A 1 92 ? 9.675 2.007 4.849 1.00 64.75 92 THR A N 1
ATOM 701 C CA . THR A 1 92 ? 8.329 2.119 5.410 1.00 64.75 92 THR A CA 1
ATOM 702 C C . THR A 1 92 ? 8.237 3.395 6.244 1.00 64.75 92 THR A C 1
ATOM 704 O O . THR A 1 92 ? 9.096 3.637 7.099 1.00 64.75 92 THR A O 1
ATOM 707 N N . SER A 1 93 ? 7.213 4.213 5.986 1.00 67.12 93 SER A N 1
ATOM 708 C CA . SER A 1 93 ? 6.910 5.421 6.759 1.00 67.12 93 SER A CA 1
ATOM 709 C C . SER A 1 93 ? 7.028 5.146 8.262 1.00 67.12 93 SER A C 1
ATOM 711 O O . SER A 1 93 ? 6.410 4.214 8.781 1.00 67.12 93 SER A O 1
ATOM 713 N N . ARG A 1 94 ? 7.839 5.944 8.970 1.00 75.88 94 ARG A N 1
ATOM 714 C CA . ARG A 1 94 ? 8.101 5.796 10.412 1.00 75.88 94 ARG A CA 1
ATOM 715 C C . ARG A 1 94 ? 6.960 6.371 11.253 1.00 75.88 94 ARG A C 1
ATOM 717 O O . ARG A 1 94 ? 7.174 7.235 12.099 1.00 75.88 94 ARG A O 1
ATOM 724 N N . ASN A 1 95 ? 5.738 5.912 11.012 1.00 86.44 95 ASN A N 1
ATOM 725 C CA . ASN A 1 95 ? 4.615 6.244 11.875 1.00 86.44 95 ASN A CA 1
ATOM 726 C C . ASN A 1 95 ? 4.582 5.250 13.051 1.00 86.44 95 ASN A C 1
ATOM 728 O O . ASN A 1 95 ? 4.378 4.061 12.809 1.00 86.44 95 ASN A O 1
ATOM 732 N N . PRO A 1 96 ? 4.728 5.698 14.313 1.00 89.19 96 PRO A N 1
ATOM 733 C CA . PRO A 1 96 ? 4.746 4.808 15.478 1.00 89.19 96 PRO A CA 1
ATOM 734 C C . PRO A 1 96 ? 3.429 4.048 15.703 1.00 89.19 96 PRO A C 1
ATOM 736 O O . PRO A 1 96 ? 3.402 3.098 16.477 1.00 89.19 96 PRO A O 1
ATOM 739 N N . ARG A 1 97 ? 2.332 4.449 15.048 1.00 92.56 97 ARG A N 1
ATOM 740 C CA . ARG A 1 97 ? 1.045 3.732 15.076 1.00 92.56 97 ARG A CA 1
ATOM 741 C C . ARG A 1 97 ? 0.890 2.722 13.937 1.00 92.56 97 ARG A C 1
ATOM 743 O O . ARG A 1 97 ? -0.113 2.017 13.897 1.00 92.56 97 ARG A O 1
ATOM 750 N N . SER A 1 98 ? 1.848 2.665 13.012 1.00 92.25 98 SER A N 1
ATOM 751 C CA . SER A 1 98 ? 1.855 1.685 11.932 1.00 92.25 98 SER A CA 1
ATOM 752 C C . SER A 1 98 ? 2.482 0.381 12.414 1.00 92.25 98 SER A C 1
ATOM 754 O O . SER A 1 98 ? 3.577 0.364 12.971 1.00 92.25 98 SER A O 1
ATOM 756 N N . THR A 1 99 ? 1.779 -0.720 12.192 1.00 92.69 99 THR A N 1
ATOM 757 C CA . THR A 1 99 ? 2.216 -2.082 12.504 1.00 92.69 99 THR A CA 1
ATOM 758 C C . THR A 1 99 ? 2.044 -2.964 11.269 1.00 92.69 99 THR A C 1
ATOM 760 O O . THR A 1 99 ? 1.368 -2.586 10.313 1.00 92.69 99 THR A O 1
ATOM 763 N N . VAL A 1 100 ? 2.593 -4.181 11.289 1.00 93.06 100 VAL A N 1
ATOM 764 C CA . VAL A 1 100 ? 2.350 -5.164 10.215 1.00 93.06 100 VAL A CA 1
ATOM 765 C C . VAL A 1 100 ? 0.849 -5.374 9.991 1.00 93.06 100 VAL A C 1
ATOM 767 O O . VAL A 1 100 ? 0.403 -5.413 8.849 1.00 93.06 100 VAL A O 1
ATOM 770 N N . GLY A 1 101 ? 0.056 -5.430 11.067 1.00 95.25 101 GLY A N 1
ATOM 771 C CA . GLY A 1 101 ? -1.390 -5.629 10.983 1.00 95.25 101 GLY A CA 1
ATOM 772 C C . GLY A 1 101 ? -2.135 -4.477 10.308 1.00 95.25 101 GLY A C 1
ATOM 773 O O . GLY A 1 101 ? -3.122 -4.729 9.628 1.00 95.25 101 GLY A O 1
ATOM 774 N N . THR A 1 102 ? -1.672 -3.232 10.458 1.00 93.19 102 THR A N 1
ATOM 775 C CA . THR A 1 102 ? -2.296 -2.078 9.787 1.00 93.19 102 THR A CA 1
ATOM 776 C C . THR A 1 102 ? -1.844 -1.950 8.336 1.00 93.19 102 THR A C 1
ATOM 778 O O . THR A 1 102 ? -2.643 -1.584 7.492 1.00 93.19 102 THR A O 1
ATOM 781 N N . VAL A 1 103 ? -0.583 -2.274 8.022 1.00 91.38 103 VAL A N 1
ATOM 782 C CA . VAL A 1 103 ? -0.060 -2.213 6.640 1.00 91.38 103 VAL A CA 1
ATOM 783 C C . VAL A 1 103 ? -0.664 -3.303 5.755 1.00 91.38 103 VAL A C 1
ATOM 785 O O . VAL A 1 103 ? -0.868 -3.093 4.567 1.00 91.38 103 VAL A O 1
ATOM 788 N N . THR A 1 104 ? -0.950 -4.468 6.332 1.00 93.88 104 THR A N 1
ATOM 789 C CA . THR A 1 104 ? -1.569 -5.602 5.628 1.00 93.88 104 THR A CA 1
ATOM 790 C C . THR A 1 104 ? -3.095 -5.607 5.715 1.00 93.88 104 THR A C 1
ATOM 792 O O . THR A 1 104 ? -3.715 -6.563 5.262 1.00 93.88 104 THR A O 1
ATOM 795 N N . GLU A 1 105 ? -3.696 -4.599 6.358 1.00 96.25 105 GLU A N 1
ATOM 796 C CA . GLU A 1 105 ? -5.139 -4.487 6.639 1.00 96.25 105 GLU A CA 1
ATOM 797 C C . GLU A 1 105 ? -5.736 -5.625 7.496 1.00 96.25 105 GLU A C 1
ATOM 799 O O . GLU A 1 105 ? -6.907 -5.583 7.870 1.00 96.25 105 GLU A O 1
ATOM 804 N N . ILE A 1 106 ? -4.942 -6.620 7.912 1.00 97.81 106 ILE A N 1
ATOM 805 C CA . ILE A 1 106 ? -5.374 -7.722 8.790 1.00 97.81 106 ILE A CA 1
ATOM 806 C C . ILE A 1 106 ? -6.008 -7.185 10.078 1.00 97.81 106 ILE A C 1
ATOM 808 O O . ILE A 1 106 ? -7.001 -7.730 10.563 1.00 97.81 106 ILE A O 1
ATOM 812 N N . TYR A 1 107 ? -5.461 -6.104 10.641 1.00 97.69 107 TYR A N 1
ATOM 813 C CA . TYR A 1 107 ? -5.999 -5.496 11.855 1.00 97.69 107 TYR A CA 1
ATOM 814 C C . TYR A 1 107 ? -7.421 -4.958 11.657 1.00 97.69 107 TYR A C 1
ATOM 816 O O . TYR A 1 107 ? -8.232 -5.042 12.578 1.00 97.69 107 TYR A O 1
ATOM 824 N N . ASP A 1 108 ? -7.768 -4.482 10.463 1.00 97.38 108 ASP A N 1
ATOM 825 C CA . ASP A 1 108 ? -9.117 -3.996 10.172 1.00 97.38 108 ASP A CA 1
ATOM 826 C C . ASP A 1 108 ? -10.126 -5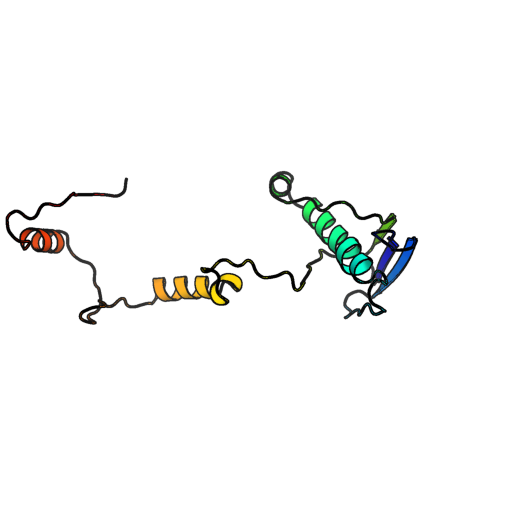.147 10.124 1.00 97.38 108 ASP A C 1
ATOM 828 O O .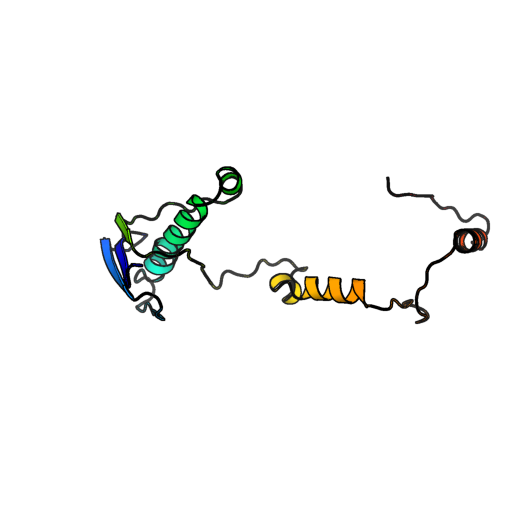 ASP A 1 108 ? -11.212 -5.050 10.707 1.00 97.38 108 ASP A O 1
ATOM 832 N N . TYR A 1 109 ? -9.733 -6.292 9.562 1.00 97.69 109 TYR A N 1
ATOM 833 C CA . TYR A 1 109 ? -10.532 -7.517 9.646 1.00 97.69 109 TYR A CA 1
ATOM 834 C C . TYR A 1 109 ? -10.694 -8.000 11.088 1.00 97.69 109 TYR A C 1
ATOM 836 O O . TYR A 1 109 ? -11.798 -8.367 11.496 1.00 97.69 109 TYR A O 1
ATOM 844 N N . LEU A 1 110 ? -9.628 -7.953 11.892 1.00 97.88 110 LEU A N 1
ATOM 845 C CA . LEU A 1 110 ? -9.706 -8.305 13.311 1.00 97.88 110 LEU A CA 1
ATOM 846 C C . LEU A 1 110 ? -10.659 -7.376 14.067 1.00 97.88 110 LEU A C 1
ATOM 848 O O . LEU A 1 110 ? -11.469 -7.853 14.859 1.00 97.88 110 LEU A O 1
ATOM 852 N N . ARG A 1 111 ? -10.635 -6.067 13.803 1.00 97.88 111 ARG A N 1
ATOM 853 C CA . ARG A 1 111 ? -11.574 -5.118 14.420 1.00 97.88 111 ARG A CA 1
ATOM 854 C C . ARG A 1 111 ? -13.020 -5.467 14.095 1.00 97.88 111 ARG A C 1
ATOM 856 O O . ARG A 1 111 ? -13.846 -5.485 15.003 1.00 97.88 111 ARG A O 1
ATOM 863 N N . LEU A 1 112 ? -13.324 -5.783 12.836 1.00 97.94 112 LEU A N 1
ATOM 864 C CA . LEU A 1 112 ? -14.666 -6.215 12.435 1.00 97.94 112 LEU A CA 1
ATOM 865 C C . LEU A 1 112 ? -15.073 -7.524 13.116 1.00 97.94 112 LEU A C 1
ATOM 867 O O . LEU A 1 112 ? -16.207 -7.642 13.581 1.00 97.94 112 LEU A O 1
ATOM 871 N N . LEU A 1 113 ? -14.153 -8.485 13.213 1.00 98.06 113 LEU A N 1
ATOM 872 C CA . LEU A 1 113 ? -14.382 -9.751 13.902 1.00 98.06 113 LEU A CA 1
ATOM 873 C C . LEU A 1 113 ? -14.732 -9.512 15.379 1.00 98.06 113 LEU A C 1
ATOM 875 O O . LEU A 1 113 ? -15.811 -9.896 15.827 1.00 98.06 113 LEU A O 1
ATOM 879 N N . TYR A 1 114 ? -13.869 -8.821 16.126 1.00 97.75 114 TYR A N 1
ATOM 880 C CA . TYR A 1 114 ? -14.087 -8.556 17.549 1.00 97.75 114 TYR A CA 1
ATOM 881 C C . TYR A 1 114 ? -15.308 -7.666 17.807 1.00 97.75 114 TYR A C 1
ATOM 883 O O . TYR A 1 114 ? -16.008 -7.888 18.789 1.00 97.75 114 TYR A O 1
ATOM 891 N N . ALA A 1 115 ? -15.616 -6.710 16.929 1.00 97.19 115 ALA A N 1
ATOM 892 C CA . ALA A 1 115 ? -16.816 -5.887 17.063 1.00 97.19 115 ALA A CA 1
ATOM 893 C C . ALA A 1 115 ? -18.112 -6.692 16.872 1.00 97.19 115 ALA A C 1
ATOM 895 O O . ALA A 1 115 ? -19.113 -6.400 17.518 1.00 97.19 115 ALA A O 1
ATOM 896 N N . ARG A 1 116 ? -18.110 -7.695 15.982 1.00 97.19 116 ARG A N 1
ATOM 897 C CA . ARG A 1 116 ? -19.314 -8.479 15.664 1.00 97.19 116 ARG A CA 1
ATOM 898 C C . ARG A 1 116 ? -19.550 -9.653 16.602 1.00 97.19 116 ARG A C 1
ATOM 900 O O . ARG A 1 116 ? -20.701 -9.953 16.897 1.00 97.19 116 ARG A O 1
ATOM 907 N N . VAL A 1 117 ? -18.493 -10.347 17.025 1.00 97.25 117 VAL A N 1
ATOM 908 C CA . VAL A 1 117 ? -18.626 -11.589 17.813 1.00 97.25 117 VAL A CA 1
ATOM 909 C C . VAL A 1 117 ? -17.913 -11.547 19.162 1.00 97.25 117 VAL A C 1
ATOM 911 O O . VAL A 1 117 ? -18.061 -12.469 19.965 1.00 97.25 117 VAL A O 1
ATOM 914 N N . GLY A 1 118 ? -17.140 -10.494 19.433 1.00 95.94 118 GLY A N 1
ATOM 915 C CA . GLY A 1 118 ? -16.457 -10.327 20.707 1.00 95.94 118 GLY A CA 1
ATOM 916 C C . GLY A 1 118 ? -17.455 -10.136 21.844 1.00 95.94 118 GLY A C 1
ATOM 917 O O . GLY A 1 118 ? -18.391 -9.346 21.751 1.00 95.94 118 GLY A O 1
ATOM 918 N N . ARG A 1 119 ? -17.241 -10.860 22.944 1.00 95.88 119 ARG A N 1
ATOM 919 C CA . ARG A 1 119 ? -18.001 -10.678 24.184 1.00 95.88 119 ARG A CA 1
ATOM 920 C C . ARG A 1 119 ? -17.220 -9.728 25.097 1.00 95.88 119 ARG A C 1
ATOM 922 O O . ARG A 1 119 ? -16.156 -10.126 25.580 1.00 95.88 119 ARG A O 1
ATOM 929 N N . PRO A 1 120 ? -17.681 -8.484 25.308 1.00 96.50 120 PRO A N 1
ATOM 930 C CA . PRO A 1 120 ? -16.960 -7.520 26.129 1.00 96.50 120 PRO A CA 1
ATOM 931 C C . PRO A 1 120 ? -17.034 -7.892 27.615 1.00 96.50 120 PRO A C 1
ATOM 933 O O . PRO A 1 120 ? -18.066 -8.356 28.099 1.00 96.50 120 PRO A O 1
ATOM 936 N N . HIS A 1 121 ? -15.942 -7.662 28.344 1.00 97.25 121 HIS A N 1
ATOM 937 C CA . HIS A 1 121 ? -15.841 -7.904 29.785 1.00 97.25 121 HIS A CA 1
ATOM 938 C C . HIS A 1 121 ? -15.264 -6.670 30.485 1.00 97.25 121 HIS A C 1
ATOM 940 O O . HIS A 1 121 ? -14.442 -5.952 29.914 1.00 97.25 121 HIS A O 1
ATOM 946 N N . CYS A 1 122 ? -15.688 -6.419 31.724 1.00 96.25 122 CYS A N 1
ATOM 947 C CA . CYS A 1 122 ? -15.152 -5.331 32.536 1.00 96.25 122 CYS A CA 1
ATOM 948 C C . CYS A 1 122 ? -13.675 -5.601 32.890 1.00 96.25 122 CYS A C 1
ATOM 950 O O . CYS A 1 122 ? -13.378 -6.676 33.413 1.00 96.25 122 CYS A O 1
ATOM 952 N N . PRO A 1 123 ? -12.751 -4.644 32.686 1.00 96.75 123 PRO A N 1
ATOM 953 C CA . PRO A 1 123 ? -11.324 -4.860 32.936 1.00 96.75 123 PRO A CA 1
ATOM 954 C C . PRO A 1 123 ? -10.967 -4.979 34.425 1.00 96.75 123 PRO A C 1
ATOM 956 O O . PRO A 1 123 ? -9.915 -5.515 34.751 1.00 96.75 123 PRO A O 1
ATOM 959 N N . VAL A 1 124 ? -11.824 -4.487 35.329 1.00 96.94 124 VAL A N 1
ATOM 960 C CA . VAL A 1 124 ? -11.577 -4.519 36.781 1.00 96.94 124 VAL A CA 1
ATOM 961 C C . VAL A 1 124 ? -12.125 -5.798 37.413 1.00 96.94 124 VAL A C 1
ATOM 963 O O . VAL A 1 124 ? -11.441 -6.435 38.206 1.00 96.94 124 VAL A O 1
ATOM 966 N N . CYS A 1 125 ? -13.361 -6.185 37.076 1.00 96.50 125 CYS A N 1
ATOM 967 C CA . CYS A 1 125 ? -14.046 -7.309 37.729 1.00 96.50 125 CYS A CA 1
ATOM 968 C C . CYS A 1 125 ? -14.258 -8.541 36.837 1.00 96.50 125 CYS A C 1
ATOM 970 O O . CYS A 1 125 ? -14.777 -9.547 37.314 1.00 96.50 125 CYS A O 1
ATOM 972 N N . GLY A 1 126 ? -13.917 -8.472 35.547 1.00 96.44 126 GLY A N 1
ATOM 973 C CA . GLY A 1 126 ? -13.998 -9.592 34.603 1.00 96.44 126 GLY A CA 1
ATOM 974 C C . GLY A 1 126 ? -15.411 -10.017 34.193 1.00 96.44 126 GLY A C 1
ATOM 975 O O . GLY A 1 126 ? -15.554 -10.953 33.414 1.00 96.44 126 GLY A O 1
ATOM 976 N N . ARG A 1 127 ? -16.470 -9.365 34.689 1.00 96.06 127 ARG A N 1
ATOM 977 C CA . ARG A 1 127 ? -17.859 -9.730 34.355 1.00 96.06 127 ARG 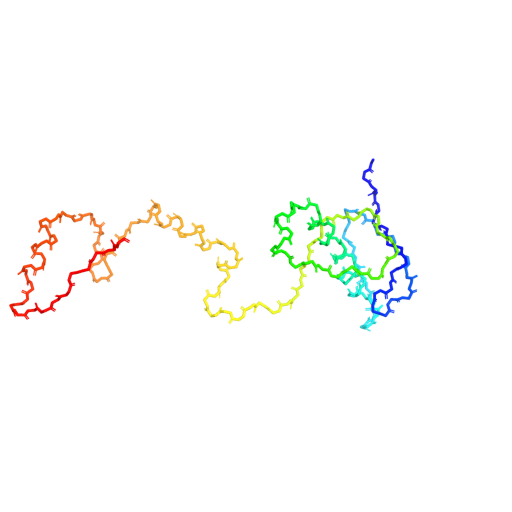A CA 1
ATOM 978 C C . ARG A 1 127 ? -18.224 -9.318 32.920 1.00 96.06 127 ARG A C 1
ATOM 980 O O . ARG A 1 127 ? -17.752 -8.265 32.480 1.00 96.06 127 ARG A O 1
ATOM 987 N N . PRO A 1 128 ? -19.076 -10.085 32.210 1.00 96.19 128 PRO A N 1
ATOM 988 C CA . PRO A 1 128 ? -19.595 -9.687 30.903 1.00 96.19 128 PRO A CA 1
ATOM 989 C C . PRO A 1 128 ? -20.319 -8.338 30.970 1.00 96.19 128 PRO A C 1
ATOM 991 O O . PRO A 1 128 ? -21.111 -8.105 31.884 1.00 96.19 128 PRO A O 1
ATOM 994 N N . ILE A 1 129 ? -20.049 -7.457 30.007 1.00 95.19 129 ILE A N 1
ATOM 995 C CA . ILE A 1 129 ? -20.745 -6.171 29.882 1.00 95.19 129 ILE A CA 1
ATOM 996 C C . ILE A 1 129 ? -22.091 -6.409 29.191 1.00 95.19 129 ILE A C 1
ATOM 998 O O . ILE A 1 129 ? -22.160 -7.092 28.169 1.00 95.19 129 ILE A O 1
ATOM 1002 N N . ALA A 1 130 ? -23.151 -5.826 29.744 1.00 92.19 130 ALA A N 1
ATOM 1003 C CA . ALA A 1 130 ? -24.504 -5.858 29.201 1.00 92.19 130 ALA A CA 1
ATOM 1004 C C . ALA A 1 130 ? -25.063 -4.433 29.078 1.00 92.19 130 ALA A C 1
ATOM 1006 O O . ALA A 1 130 ? -24.505 -3.491 29.643 1.00 92.19 130 ALA A O 1
ATOM 1007 N N . GLY A 1 131 ? -26.161 -4.280 28.335 1.00 91.62 131 GLY A N 1
ATOM 1008 C CA . GLY A 1 131 ? -26.869 -3.004 28.245 1.00 91.62 131 GLY A CA 1
ATOM 1009 C C . GLY A 1 131 ? -27.378 -2.546 29.614 1.00 91.62 131 GLY A C 1
ATOM 1010 O O . GLY A 1 131 ? -27.837 -3.365 30.410 1.00 91.62 131 GLY A O 1
ATOM 1011 N N . GLN A 1 132 ? -27.295 -1.242 29.872 1.00 92.81 132 GLN A N 1
ATOM 1012 C CA . GLN A 1 132 ? -27.829 -0.608 31.077 1.00 92.81 132 GLN A CA 1
ATOM 1013 C C . GLN A 1 132 ? -29.127 0.130 30.742 1.00 92.81 132 GLN A C 1
ATOM 1015 O O . GLN A 1 132 ? -29.247 0.742 29.680 1.00 92.81 132 GLN A O 1
ATOM 1020 N N . SER A 1 133 ? -30.095 0.070 31.652 1.00 95.44 133 SER A N 1
ATOM 1021 C CA . SER A 1 133 ? -31.308 0.891 31.587 1.00 95.44 133 SER A CA 1
ATOM 1022 C C . SER A 1 133 ? -31.031 2.331 32.029 1.00 95.44 133 SER A C 1
ATOM 1024 O O . SER A 1 133 ? -30.040 2.602 32.709 1.00 95.44 133 SER A O 1
ATOM 1026 N N . LEU A 1 134 ? -31.925 3.254 31.665 1.00 95.00 134 LEU A N 1
ATOM 1027 C CA . LEU A 1 134 ? -31.833 4.655 32.087 1.00 95.00 134 LEU A CA 1
ATOM 1028 C C . LEU A 1 134 ? -31.836 4.786 33.614 1.00 95.00 134 LEU A C 1
ATOM 1030 O O . LEU A 1 134 ? -30.985 5.485 34.155 1.00 95.00 134 LEU A O 1
ATOM 1034 N N . ASP A 1 135 ? -32.719 4.058 34.299 1.00 96.06 135 ASP A N 1
ATOM 1035 C CA . ASP A 1 135 ? -32.819 4.094 35.762 1.00 96.06 135 ASP A CA 1
ATOM 1036 C C . ASP A 1 135 ? -31.519 3.624 36.424 1.00 96.06 135 ASP A C 1
ATOM 1038 O O . ASP A 1 135 ? -31.005 4.296 37.312 1.00 96.06 135 ASP A O 1
ATOM 1042 N N . GLN A 1 136 ? -30.906 2.546 35.916 1.00 94.44 136 GLN A N 1
ATOM 1043 C CA . GLN A 1 136 ? -29.605 2.071 36.406 1.00 94.44 136 GLN A CA 1
ATOM 1044 C C . GLN A 1 136 ? -28.492 3.114 36.235 1.00 94.44 136 GLN A C 1
ATOM 1046 O O . GLN A 1 136 ? -27.601 3.205 37.077 1.00 94.44 136 GLN A O 1
ATOM 1051 N N . ILE A 1 137 ? -28.511 3.884 35.144 1.00 94.19 137 ILE A N 1
ATOM 1052 C CA . ILE A 1 137 ? -27.536 4.959 34.916 1.00 94.19 137 ILE A CA 1
ATOM 1053 C C . ILE A 1 137 ? -27.787 6.113 35.897 1.00 94.19 137 ILE A C 1
ATOM 1055 O O . ILE A 1 137 ? -26.841 6.633 36.487 1.00 94.19 137 ILE A O 1
ATOM 1059 N N . VAL A 1 138 ? -29.049 6.496 36.112 1.00 94.56 138 VAL A N 1
ATOM 1060 C CA . VAL A 1 138 ? -29.428 7.560 37.056 1.00 94.56 138 VAL A CA 1
ATOM 1061 C C . VAL A 1 138 ? -29.070 7.177 38.493 1.00 94.56 138 VAL A C 1
ATOM 1063 O O . VAL A 1 138 ? -28.462 7.979 39.198 1.00 94.56 138 VAL A O 1
ATOM 1066 N N . GLU A 1 139 ? -29.368 5.948 38.916 1.00 95.56 139 GLU A N 1
ATOM 1067 C CA . GLU A 1 139 ? -29.005 5.428 40.240 1.00 95.56 139 GLU A CA 1
ATOM 1068 C C . GLU A 1 139 ? -27.493 5.489 40.486 1.00 95.56 139 GLU A C 1
ATOM 1070 O O . GLU A 1 139 ? -27.060 5.894 41.564 1.00 95.56 139 GLU A O 1
ATOM 1075 N N . GLN A 1 140 ? -26.674 5.155 39.482 1.00 92.75 140 GLN A N 1
ATOM 1076 C CA . GLN A 1 140 ? -25.214 5.255 39.589 1.00 92.75 140 GLN A CA 1
ATOM 1077 C C . GLN A 1 140 ? -24.738 6.692 39.824 1.00 92.75 140 GLN A C 1
ATOM 1079 O O . GLN A 1 140 ? -23.790 6.901 40.579 1.00 92.75 140 GLN A O 1
ATOM 1084 N N . ILE A 1 141 ? -25.391 7.679 39.206 1.00 93.56 141 ILE A N 1
ATOM 1085 C CA . ILE A 1 141 ? -25.067 9.097 39.401 1.00 93.56 141 ILE A CA 1
ATOM 1086 C C . ILE A 1 141 ? -25.520 9.567 40.789 1.00 93.56 141 ILE A C 1
ATOM 1088 O O . ILE A 1 141 ? -24.770 10.263 41.469 1.00 93.56 141 ILE A O 1
ATOM 1092 N N . LEU A 1 142 ? -26.716 9.170 41.237 1.00 93.38 142 LEU A N 1
ATOM 1093 C CA . LEU A 1 142 ? -27.241 9.524 42.563 1.00 93.38 142 LEU A CA 1
ATOM 1094 C C . LEU A 1 142 ? -26.448 8.887 43.714 1.00 93.38 142 LEU A C 1
ATOM 1096 O O . LEU A 1 142 ? -26.441 9.426 44.816 1.00 93.38 142 LEU A O 1
ATOM 1100 N N . ALA A 1 143 ? -25.766 7.768 43.462 1.00 95.88 143 ALA A N 1
ATOM 1101 C CA . ALA A 1 143 ? -24.884 7.113 44.426 1.00 95.88 143 ALA A CA 1
ATOM 1102 C C . ALA A 1 143 ? -23.519 7.811 44.600 1.00 95.88 143 ALA A C 1
ATOM 1104 O O . ALA A 1 143 ? -22.720 7.389 45.441 1.00 95.88 143 ALA A O 1
ATOM 1105 N N . LEU A 1 144 ? -23.214 8.850 43.813 1.00 95.12 144 LEU A N 1
ATOM 1106 C CA . LEU A 1 144 ? -21.991 9.633 43.987 1.00 95.12 144 LEU A CA 1
ATOM 1107 C C . LEU A 1 144 ? -22.020 10.422 45.311 1.00 95.12 144 LEU A C 1
ATOM 1109 O O . LEU A 1 144 ? -23.091 10.815 45.772 1.00 95.12 144 LEU A O 1
ATOM 1113 N N . PRO A 1 145 ? -20.853 10.706 45.922 1.00 97.00 145 PRO A N 1
ATOM 1114 C CA . PRO A 1 145 ? -20.785 11.497 47.148 1.00 97.00 145 PRO A CA 1
ATOM 1115 C C . PRO A 1 145 ? -21.452 12.870 47.008 1.00 97.00 145 PRO A C 1
ATOM 1117 O O . PRO A 1 145 ? -21.334 13.532 45.971 1.00 97.00 145 PRO A O 1
ATOM 1120 N N . GLU A 1 146 ? -22.107 13.334 48.072 1.00 94.88 146 GLU A N 1
ATOM 1121 C CA . GLU A 1 146 ? -22.740 14.653 48.093 1.00 94.88 146 GLU A CA 1
ATOM 1122 C C . GLU A 1 146 ? -21.714 15.766 47.809 1.00 94.88 146 GLU A C 1
ATOM 1124 O O . GLU A 1 146 ? -20.564 15.714 48.246 1.00 94.88 146 GLU A O 1
ATOM 1129 N N . GLY A 1 147 ? -22.115 16.765 47.018 1.00 94.75 147 GLY A N 1
ATOM 1130 C CA . GLY A 1 147 ? -21.228 17.842 46.571 1.00 94.75 147 GLY A CA 1
ATOM 1131 C C . GLY A 1 147 ? -20.311 17.481 45.393 1.00 94.75 147 GLY A C 1
ATOM 1132 O O . GLY A 1 147 ? -19.544 18.341 44.951 1.00 94.75 147 GLY A O 1
ATOM 1133 N N . THR A 1 148 ? -20.396 16.262 44.838 1.00 96.19 148 THR A N 1
ATOM 1134 C CA . THR A 1 148 ? -19.672 15.895 43.607 1.00 96.19 148 THR A CA 1
ATOM 1135 C C . THR A 1 148 ? -20.099 16.804 42.453 1.00 96.19 148 THR A C 1
ATOM 1137 O O . THR A 1 148 ? -21.261 16.827 42.052 1.00 96.19 148 THR A O 1
ATOM 1140 N N . ARG A 1 149 ? -19.149 17.559 41.891 1.00 95.19 149 ARG A N 1
ATOM 1141 C CA . ARG A 1 149 ? -19.384 18.442 40.738 1.00 95.19 149 ARG A CA 1
ATOM 1142 C C . ARG A 1 149 ? -19.036 17.705 39.448 1.00 95.19 149 ARG A C 1
ATOM 1144 O O . ARG A 1 149 ? -17.930 17.188 39.322 1.00 95.19 149 ARG A O 1
ATOM 1151 N N . PHE A 1 150 ? -19.944 17.707 38.479 1.00 93.69 150 PHE A N 1
ATOM 1152 C CA . PHE A 1 150 ? -19.733 17.119 37.155 1.00 93.69 150 PHE A CA 1
ATOM 1153 C C . PHE A 1 150 ? -20.407 17.961 36.065 1.00 93.69 150 PHE A C 1
ATOM 1155 O O . PHE A 1 150 ? -21.277 18.784 36.351 1.00 93.69 150 PHE A O 1
ATOM 1162 N N . THR A 1 151 ? -20.002 17.746 34.814 1.00 94.31 151 THR A N 1
ATOM 1163 C CA . THR A 1 151 ? -20.596 18.380 33.630 1.00 94.31 151 THR A CA 1
ATOM 1164 C C . THR A 1 151 ? -21.329 17.324 32.815 1.00 94.31 151 THR A C 1
ATOM 1166 O O . THR A 1 151 ? -20.758 16.276 32.514 1.00 94.31 151 THR A O 1
ATOM 1169 N N . VAL A 1 152 ? -22.578 17.600 32.439 1.00 92.44 152 VAL A N 1
ATOM 1170 C CA . VAL A 1 152 ? -23.353 16.725 31.553 1.00 92.44 152 VAL A CA 1
ATOM 1171 C C . VAL A 1 152 ? -23.041 17.096 30.109 1.00 92.44 152 VAL A C 1
ATOM 1173 O O . VAL A 1 152 ? -23.304 18.219 29.688 1.00 92.44 152 VAL A O 1
ATOM 1176 N N . ASN A 1 153 ? -22.483 16.148 29.361 1.00 93.62 153 ASN A N 1
ATOM 1177 C CA . ASN A 1 153 ? -22.183 16.301 27.942 1.00 93.62 153 ASN A CA 1
ATOM 1178 C C . ASN A 1 153 ? -22.991 15.276 27.142 1.00 93.62 153 ASN A C 1
ATOM 1180 O O . ASN A 1 153 ? -23.109 14.124 27.559 1.00 93.62 153 ASN A O 1
ATOM 1184 N N . ALA A 1 154 ? -23.488 15.676 25.976 1.00 93.06 154 ALA A N 1
ATOM 1185 C CA . ALA A 1 154 ? -24.057 14.779 24.979 1.00 93.06 154 ALA A CA 1
ATOM 1186 C C . ALA A 1 154 ? -23.438 15.117 23.611 1.00 93.06 154 ALA A C 1
ATOM 1188 O O . ALA A 1 154 ? -23.241 16.303 23.333 1.00 93.06 154 ALA A O 1
ATOM 1189 N N . PRO A 1 155 ? -23.080 14.120 22.779 1.00 85.88 155 PRO A N 1
ATOM 1190 C CA . PRO A 1 155 ? -22.645 14.389 21.412 1.00 85.88 155 PRO A CA 1
ATOM 1191 C C . PRO A 1 155 ? -23.789 15.055 20.632 1.00 85.88 155 PRO A C 1
ATOM 1193 O O . PRO A 1 155 ? -24.929 14.599 20.722 1.00 85.88 155 PRO A O 1
ATOM 1196 N N . VAL A 1 156 ? -23.476 16.142 19.917 1.00 61.03 156 VAL A N 1
ATOM 1197 C CA . VAL A 1 156 ? -24.385 16.826 18.976 1.00 61.03 156 VAL A CA 1
ATOM 1198 C C . VAL A 1 156 ? -24.323 16.136 17.621 1.00 61.03 156 VAL A C 1
ATOM 1200 O O . VAL A 1 156 ? -23.192 15.781 17.215 1.00 61.03 156 VAL A O 1
#

pLDDT: mean 91.32, std 9.09, range [45.19, 98.06]

Sequence (156 aa):
MAADELIVHGAREHNLKDIDVRLPRNALVCITGLSGSGKSSLAFDTIYAEGQRRYVESLSAYARQFLQMMEKPDVDSIDGLSPAISIDQKTTSRNPRSTVGTVTEIYDYLRLLYARVGRPHCPVCGRPIAGQSLDQIVEQILALPEGTRFTVNAPV